Protein AF-X5WVK1-F1 (afdb_monomer)

Secondary structure (DSSP, 8-state):
-EEEEEEEEETTEEEEEEEEEEE-TTS-EEEEEEETTS-EEEEEE----

Structure (mmCIF, N/CA/C/O backbone):
data_AF-X5WVK1-F1
#
_entry.id   AF-X5WVK1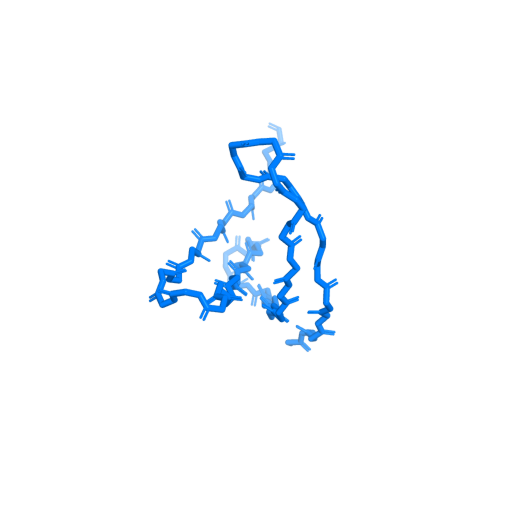-F1
#
loop_
_atom_site.group_PDB
_atom_site.id
_atom_site.type_symbol
_atom_site.label_atom_id
_atom_site.label_alt_id
_atom_site.label_comp_id
_atom_site.label_asym_id
_atom_site.label_entity_id
_atom_site.label_seq_id
_atom_site.pdbx_PDB_ins_code
_atom_site.Cartn_x
_atom_site.Cartn_y
_atom_site.Cartn_z
_atom_site.occupancy
_atom_site.B_iso_or_equiv
_atom_site.auth_seq_id
_atom_site.auth_comp_id
_atom_site.auth_asym_id
_atom_site.auth_atom_id
_atom_site.pdbx_PDB_model_num
ATOM 1 N N . MET A 1 1 ? -12.704 -2.677 -0.837 1.00 88.75 1 MET A N 1
ATOM 2 C CA . MET A 1 1 ? -11.421 -2.639 -1.563 1.00 88.75 1 MET A CA 1
ATOM 3 C C . MET A 1 1 ? -11.408 -1.399 -2.436 1.00 88.75 1 MET A C 1
ATOM 5 O O . MET A 1 1 ? -12.398 -1.167 -3.123 1.00 88.75 1 MET A O 1
ATOM 9 N N . VAL A 1 2 ? -10.331 -0.622 -2.404 1.00 93.50 2 VAL A N 1
ATOM 10 C CA . VAL A 1 2 ? -10.073 0.478 -3.345 1.00 93.50 2 VAL A CA 1
ATOM 11 C C . VAL A 1 2 ? -8.725 0.255 -4.026 1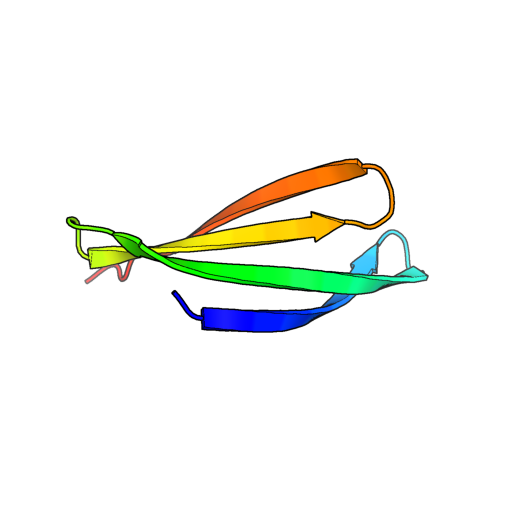.00 93.50 2 VAL A C 1
ATOM 13 O O . VAL A 1 2 ? -7.820 -0.294 -3.402 1.00 93.50 2 VAL A O 1
ATOM 16 N N . PHE A 1 3 ? -8.608 0.671 -5.287 1.00 93.38 3 PHE A N 1
ATOM 17 C CA . PHE A 1 3 ? -7.382 0.582 -6.085 1.00 93.38 3 PHE A CA 1
ATOM 18 C C . PHE A 1 3 ? -6.902 1.986 -6.437 1.00 93.38 3 PHE A C 1
ATOM 20 O O . PHE A 1 3 ? -7.723 2.852 -6.749 1.00 93.38 3 PHE A O 1
ATOM 27 N N . PHE A 1 4 ? -5.595 2.219 -6.370 1.00 92.19 4 PHE A N 1
ATOM 28 C CA . PHE A 1 4 ? -5.001 3.527 -6.632 1.00 92.19 4 PHE A CA 1
ATOM 29 C C . PHE A 1 4 ? -3.539 3.400 -7.068 1.00 92.19 4 PHE A C 1
ATOM 31 O O . PHE A 1 4 ? -2.881 2.404 -6.785 1.00 92.19 4 PHE A O 1
ATOM 38 N N . THR A 1 5 ? -3.026 4.434 -7.732 1.00 92.19 5 THR A N 1
ATOM 39 C CA . THR A 1 5 ? -1.598 4.579 -8.041 1.00 92.19 5 THR A CA 1
ATOM 40 C C . THR A 1 5 ? -0.916 5.433 -6.979 1.00 92.19 5 THR A C 1
ATOM 42 O O . THR A 1 5 ? -1.506 6.407 -6.502 1.00 92.19 5 THR A O 1
ATOM 45 N N . TRP A 1 6 ? 0.338 5.138 -6.660 1.00 89.38 6 TRP A N 1
ATOM 46 C CA . TRP A 1 6 ? 1.146 5.912 -5.720 1.00 89.38 6 TRP A CA 1
ATOM 47 C C . TRP A 1 6 ? 2.438 6.420 -6.371 1.00 89.38 6 TRP A C 1
ATOM 49 O O . TRP A 1 6 ? 2.898 5.903 -7.390 1.00 89.38 6 TRP A O 1
ATOM 59 N N . ALA A 1 7 ? 3.013 7.467 -5.782 1.00 89.75 7 ALA A N 1
ATOM 60 C CA . ALA A 1 7 ? 4.314 8.011 -6.150 1.00 89.75 7 ALA A CA 1
ATOM 61 C C . ALA A 1 7 ? 5.121 8.297 -4.878 1.00 89.75 7 ALA A C 1
ATOM 63 O O . ALA A 1 7 ? 4.572 8.820 -3.907 1.00 89.75 7 ALA A O 1
ATOM 64 N N . GLY A 1 8 ? 6.409 7.969 -4.894 1.00 87.81 8 GLY A N 1
ATOM 65 C CA . GLY A 1 8 ? 7.33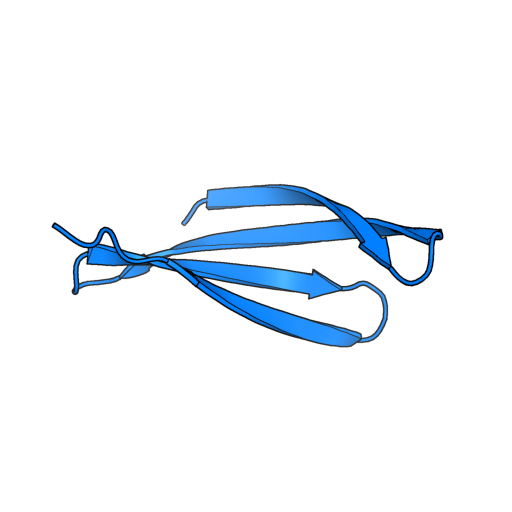5 8.142 -3.778 1.00 87.81 8 GLY A CA 1
ATOM 66 C C . GLY A 1 8 ? 8.777 8.318 -4.254 1.00 87.81 8 GLY A C 1
ATOM 67 O O . GLY A 1 8 ? 9.025 8.515 -5.445 1.00 87.81 8 GLY A O 1
ATOM 68 N N . PHE A 1 9 ? 9.717 8.254 -3.313 1.00 88.00 9 PHE A N 1
ATOM 69 C CA . PHE A 1 9 ? 11.152 8.310 -3.585 1.00 88.00 9 PHE A CA 1
ATOM 70 C C . PHE A 1 9 ? 11.862 7.162 -2.869 1.00 88.00 9 PHE A C 1
ATOM 72 O O . PHE A 1 9 ? 11.576 6.921 -1.696 1.00 88.00 9 PHE A O 1
ATOM 79 N N . ASP A 1 10 ? 12.778 6.501 -3.569 1.00 83.88 10 ASP A N 1
ATOM 80 C CA . ASP A 1 10 ? 13.691 5.483 -3.045 1.00 83.88 10 ASP A CA 1
ATOM 81 C C . ASP A 1 10 ? 15.114 5.857 -3.469 1.00 83.88 10 ASP A C 1
ATOM 83 O O . ASP A 1 10 ? 15.341 6.120 -4.644 1.00 83.88 10 ASP A O 1
ATOM 87 N N . ASP A 1 11 ? 16.036 6.011 -2.518 1.00 87.69 11 ASP A N 1
ATOM 88 C CA . ASP A 1 11 ? 17.412 6.481 -2.766 1.00 87.69 11 ASP A CA 1
ATOM 89 C C . ASP A 1 11 ? 17.532 7.694 -3.721 1.00 87.69 11 ASP A C 1
ATOM 91 O O . ASP A 1 11 ? 18.409 7.777 -4.576 1.00 87.69 11 ASP A O 1
ATOM 95 N N . MET A 1 12 ? 16.661 8.693 -3.524 1.00 90.19 12 MET A N 1
ATOM 96 C CA . MET A 1 12 ? 16.518 9.913 -4.347 1.00 90.19 12 MET A CA 1
ATOM 97 C C . MET A 1 12 ? 15.917 9.709 -5.746 1.00 90.19 12 MET A C 1
ATOM 99 O O . MET A 1 12 ? 15.615 10.701 -6.415 1.00 90.19 12 MET A O 1
ATOM 103 N N . ASP A 1 13 ? 15.652 8.473 -6.158 1.00 86.81 13 ASP A N 1
ATOM 104 C CA . ASP A 1 13 ? 14.969 8.166 -7.406 1.00 86.81 13 ASP A CA 1
ATOM 105 C C . ASP A 1 13 ? 13.454 8.148 -7.219 1.00 86.81 13 ASP A C 1
ATOM 107 O O . ASP A 1 13 ? 12.906 7.645 -6.235 1.00 86.81 13 ASP A O 1
ATOM 111 N N . LYS A 1 14 ? 12.741 8.723 -8.191 1.00 88.50 14 LYS A N 1
ATOM 112 C CA . LYS A 1 14 ? 11.280 8.709 -8.185 1.00 88.50 14 LYS A CA 1
ATOM 113 C C . LYS A 1 14 ? 10.790 7.305 -8.515 1.00 88.50 14 LYS A C 1
ATOM 115 O O . LYS A 1 14 ? 11.047 6.795 -9.604 1.00 88.50 14 LYS A O 1
ATOM 120 N N . VAL A 1 15 ? 9.974 6.759 -7.628 1.00 86.00 15 VAL A N 1
ATOM 121 C CA . VAL A 1 15 ? 9.289 5.484 -7.824 1.00 86.00 15 VAL A CA 1
ATOM 122 C C . VAL A 1 15 ? 7.781 5.697 -7.874 1.00 86.00 15 VAL A C 1
ATOM 124 O O . VAL A 1 15 ? 7.230 6.614 -7.260 1.00 86.00 15 VAL A O 1
ATOM 127 N N . THR A 1 16 ? 7.104 4.864 -8.650 1.00 88.19 16 THR A N 1
ATOM 128 C CA . THR A 1 16 ? 5.643 4.825 -8.744 1.00 88.19 16 THR A CA 1
ATOM 129 C C . THR A 1 16 ? 5.189 3.377 -8.715 1.00 88.19 16 THR A C 1
ATOM 131 O O . THR A 1 16 ? 5.986 2.485 -8.999 1.00 88.19 16 THR A O 1
ATOM 134 N N . GLY A 1 17 ? 3.917 3.139 -8.425 1.00 87.06 17 GLY A N 1
ATOM 135 C CA . GLY A 1 17 ? 3.352 1.801 -8.521 1.00 87.06 17 GLY A CA 1
ATOM 136 C C . GLY A 1 17 ? 1.849 1.776 -8.318 1.00 87.06 17 GLY A C 1
ATOM 137 O O . GLY A 1 17 ? 1.212 2.807 -8.078 1.00 87.06 17 GLY A O 1
ATOM 138 N N . ASP A 1 18 ? 1.307 0.570 -8.388 1.00 91.56 18 ASP A N 1
ATOM 139 C CA . ASP A 1 18 ? -0.085 0.282 -8.078 1.00 91.56 18 ASP A CA 1
ATOM 140 C C . ASP A 1 18 ? -0.223 -0.140 -6.613 1.00 91.56 18 ASP A C 1
ATOM 142 O O . ASP A 1 18 ? 0.700 -0.682 -5.994 1.00 91.56 18 ASP A O 1
ATOM 146 N N . ALA A 1 19 ? -1.392 0.122 -6.042 1.00 91.56 19 ALA A N 1
ATOM 147 C CA . ALA A 1 19 ? -1.720 -0.277 -4.689 1.00 91.56 19 ALA A CA 1
ATOM 148 C C . ALA A 1 19 ? -3.207 -0.598 -4.535 1.00 91.56 19 ALA A C 1
ATOM 150 O O . ALA A 1 19 ? -4.072 -0.156 -5.302 1.00 91.56 19 ALA A O 1
ATOM 151 N N . SER A 1 20 ? -3.501 -1.364 -3.489 1.00 93.19 20 SER A N 1
ATOM 152 C CA . SER A 1 20 ? -4.867 -1.639 -3.056 1.00 93.19 20 SER A CA 1
ATOM 153 C C . SER A 1 20 ? -5.007 -1.442 -1.554 1.00 93.19 20 SER A C 1
ATOM 155 O O . SER A 1 20 ? -4.044 -1.624 -0.811 1.00 93.19 20 SER A O 1
ATOM 157 N N . ALA A 1 21 ? -6.200 -1.046 -1.111 1.00 94.62 21 ALA A N 1
ATOM 158 C CA . ALA A 1 21 ? -6.513 -0.918 0.306 1.00 94.62 21 ALA A CA 1
ATOM 159 C C . ALA A 1 21 ? -7.862 -1.551 0.672 1.00 94.62 21 ALA A C 1
ATOM 161 O O . ALA A 1 21 ? -8.851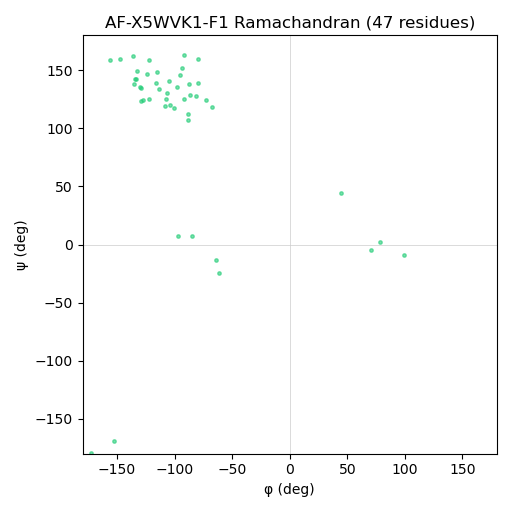 -1.455 -0.072 1.00 94.62 21 ALA A O 1
ATOM 162 N N . GLY A 1 22 ? -7.906 -2.168 1.851 1.00 95.06 22 GLY A N 1
ATOM 163 C CA . GLY A 1 22 ? -9.078 -2.830 2.418 1.00 95.06 22 GLY A CA 1
ATOM 164 C C . GLY A 1 22 ? -9.284 -2.477 3.891 1.00 95.06 22 GLY A C 1
ATOM 165 O O . GLY A 1 22 ? -8.321 -2.340 4.640 1.00 95.06 22 GLY A O 1
ATOM 166 N N . LEU A 1 23 ? -10.549 -2.331 4.295 1.00 94.62 23 LEU A N 1
ATOM 167 C C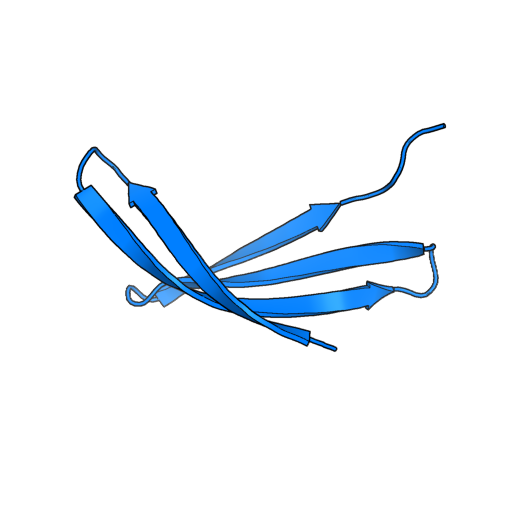A . LEU A 1 2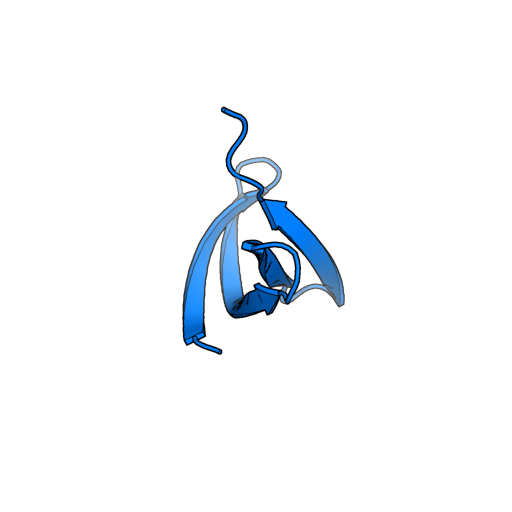3 ? -10.935 -2.250 5.704 1.00 94.62 23 LEU A CA 1
ATOM 168 C C . LEU A 1 23 ? -11.005 -3.674 6.266 1.00 94.62 23 LEU A C 1
ATOM 170 O O . LEU A 1 23 ? -11.666 -4.524 5.667 1.00 94.62 23 LEU A O 1
ATOM 174 N N . LEU A 1 24 ? -10.328 -3.915 7.384 1.00 93.31 24 LEU A N 1
ATOM 175 C CA . LEU A 1 24 ? -10.357 -5.182 8.109 1.00 93.31 24 LEU A CA 1
ATOM 176 C C . LEU A 1 24 ? -11.449 -5.170 9.188 1.00 93.31 24 LEU A C 1
ATOM 178 O O . LEU A 1 24 ? -11.913 -4.112 9.620 1.00 93.31 24 LEU A O 1
ATOM 182 N N . ASP A 1 25 ? -11.811 -6.356 9.674 1.00 94.38 25 ASP A N 1
ATOM 183 C CA . ASP A 1 25 ? -12.864 -6.536 10.685 1.00 94.38 25 ASP A CA 1
ATOM 184 C C . ASP A 1 25 ? -12.556 -5.842 12.023 1.00 94.38 25 ASP A C 1
ATOM 186 O O . ASP A 1 25 ? -13.465 -5.489 12.772 1.00 94.38 25 ASP A O 1
ATOM 190 N N . ASP A 1 26 ? -11.276 -5.612 12.329 1.00 92.25 26 ASP A N 1
ATOM 191 C CA . ASP A 1 26 ? -10.832 -4.920 13.545 1.00 92.25 26 ASP A CA 1
ATOM 192 C C . ASP A 1 26 ? -10.818 -3.383 13.411 1.00 92.25 26 ASP A C 1
ATOM 194 O O . ASP A 1 26 ? -10.311 -2.683 14.297 1.00 92.25 26 ASP A O 1
ATOM 198 N N . GLY A 1 27 ? -11.343 -2.869 12.293 1.00 91.00 27 GLY A N 1
ATOM 199 C CA . GLY A 1 27 ? -11.401 -1.451 11.953 1.00 91.00 27 GLY A CA 1
ATOM 200 C C . GLY A 1 27 ? -10.086 -0.866 11.433 1.00 91.00 27 GLY A C 1
ATOM 201 O O . GLY A 1 27 ? -10.030 0.336 11.174 1.00 91.00 27 GLY A O 1
ATOM 202 N N . SER A 1 28 ? -9.025 -1.667 11.286 1.00 94.12 28 SER A N 1
ATOM 203 C CA . SER A 1 28 ? -7.782 -1.212 10.658 1.00 94.12 28 SER A CA 1
ATOM 204 C C . SER A 1 28 ? -7.881 -1.207 9.131 1.00 94.12 28 SER A C 1
ATOM 206 O O . SER A 1 28 ? -8.728 -1.872 8.535 1.00 94.12 28 SER A O 1
ATOM 208 N N . ILE A 1 29 ? -7.008 -0.432 8.491 1.00 94.44 29 ILE A N 1
ATOM 209 C CA . ILE A 1 29 ? -6.856 -0.409 7.037 1.00 94.44 29 ILE A CA 1
ATOM 210 C C . ILE A 1 29 ? -5.546 -1.111 6.691 1.00 94.44 29 ILE A C 1
ATOM 212 O O . ILE A 1 29 ? -4.484 -0.727 7.186 1.00 94.44 29 ILE A O 1
ATOM 216 N N . GLU A 1 30 ? -5.621 -2.114 5.823 1.00 95.38 30 GLU A N 1
ATOM 217 C CA . GLU A 1 30 ? -4.459 -2.737 5.194 1.00 95.38 30 GLU A CA 1
ATOM 218 C C . GLU A 1 30 ? -4.257 -2.152 3.799 1.00 95.38 30 GLU A C 1
ATOM 220 O O . GLU A 1 30 ? -5.220 -1.977 3.049 1.00 95.38 30 GLU A O 1
ATOM 225 N N . VAL A 1 31 ? -3.006 -1.840 3.468 1.00 91.94 31 VAL A N 1
ATOM 226 C CA . VAL A 1 31 ? -2.592 -1.313 2.171 1.00 91.94 31 VAL A CA 1
ATOM 227 C C . VAL A 1 31 ? -1.460 -2.174 1.625 1.00 91.94 31 VAL A C 1
ATOM 229 O O . VAL A 1 31 ? -0.423 -2.315 2.274 1.00 91.94 31 VAL A O 1
ATOM 232 N N . THR A 1 32 ? -1.638 -2.708 0.422 1.00 91.06 32 THR A N 1
ATOM 233 C CA . THR A 1 32 ? -0.608 -3.462 -0.302 1.00 91.06 32 THR A CA 1
ATOM 234 C C . THR A 1 32 ? -0.030 -2.583 -1.401 1.00 91.06 32 THR A C 1
ATOM 236 O O . THR A 1 32 ? -0.770 -2.145 -2.285 1.00 91.06 32 THR A O 1
ATOM 239 N N . PHE A 1 33 ? 1.279 -2.338 -1.347 1.00 85.81 33 PHE A N 1
ATOM 240 C CA . PHE A 1 33 ? 2.042 -1.624 -2.368 1.00 85.81 33 PHE A CA 1
ATOM 241 C C . PHE A 1 33 ? 2.776 -2.636 -3.246 1.00 85.81 33 PHE A C 1
ATOM 243 O O . PHE A 1 33 ? 3.648 -3.360 -2.763 1.00 85.81 33 PHE A O 1
ATOM 250 N N . ALA A 1 34 ? 2.447 -2.662 -4.537 1.00 76.94 34 ALA A N 1
ATOM 251 C CA . ALA A 1 34 ? 3.204 -3.423 -5.519 1.00 76.94 34 ALA A CA 1
ATOM 252 C C . ALA A 1 34 ? 4.338 -2.537 -6.051 1.00 76.94 34 ALA A C 1
ATOM 254 O O . ALA A 1 34 ? 4.091 -1.587 -6.801 1.00 76.94 34 ALA A O 1
ATOM 255 N N . TYR A 1 35 ? 5.581 -2.812 -5.652 1.00 67.88 35 TYR A N 1
ATOM 256 C CA . TYR A 1 35 ? 6.738 -2.184 -6.286 1.00 67.88 35 TYR A CA 1
ATOM 257 C C . TYR A 1 35 ? 7.053 -2.905 -7.596 1.00 67.88 35 TYR A C 1
ATOM 259 O 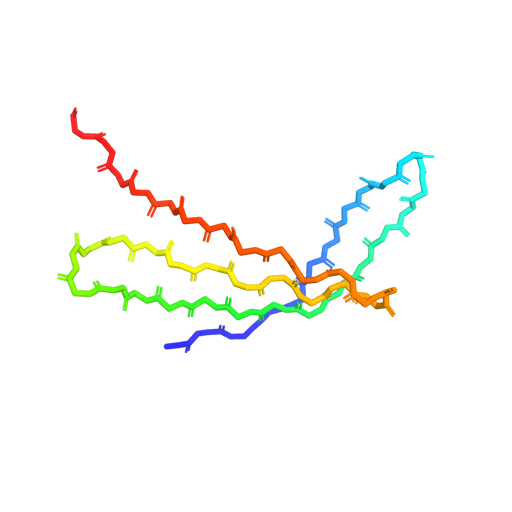O . TYR A 1 35 ? 7.069 -4.134 -7.662 1.00 67.88 35 TYR A O 1
ATOM 267 N N . HIS A 1 36 ? 7.384 -2.145 -8.640 1.00 59.88 36 HIS A N 1
ATOM 268 C CA . HIS A 1 36 ? 7.721 -2.714 -9.948 1.00 59.88 36 HIS A CA 1
ATOM 269 C C . HIS A 1 36 ? 8.995 -3.591 -9.951 1.00 59.88 36 HIS A C 1
ATOM 271 O O . HIS A 1 36 ? 9.184 -4.348 -10.899 1.00 59.88 36 HIS A O 1
ATOM 277 N N . ASN A 1 37 ? 9.825 -3.547 -8.896 1.00 61.97 37 ASN A N 1
ATOM 278 C CA . ASN A 1 37 ? 11.050 -4.353 -8.758 1.00 61.97 37 ASN A CA 1
ATOM 279 C C . ASN A 1 37 ? 10.895 -5.642 -7.920 1.00 61.97 37 ASN A C 1
ATOM 281 O O . ASN A 1 37 ? 11.889 -6.322 -7.684 1.00 61.97 37 ASN A O 1
ATOM 285 N N . GLY A 1 38 ? 9.674 -6.020 -7.522 1.00 59.00 38 GLY A N 1
ATOM 286 C CA . GLY A 1 38 ? 9.383 -7.351 -6.963 1.00 59.00 38 GLY A CA 1
ATOM 287 C C . GLY A 1 38 ? 9.288 -7.453 -5.437 1.00 59.00 38 GLY A C 1
ATOM 288 O O . GLY A 1 38 ? 8.818 -8.480 -4.953 1.00 59.00 38 GLY A O 1
ATOM 289 N N . ASP A 1 39 ? 9.648 -6.409 -4.689 1.00 66.06 39 ASP A N 1
ATOM 290 C CA . ASP A 1 39 ? 9.406 -6.357 -3.243 1.00 66.06 39 ASP A CA 1
ATOM 291 C C . ASP A 1 39 ? 8.017 -5.767 -2.959 1.00 66.06 39 ASP A C 1
ATOM 293 O O . ASP A 1 39 ? 7.745 -4.594 -3.207 1.00 66.06 39 ASP A O 1
ATOM 297 N N . GLU A 1 40 ? 7.100 -6.581 -2.445 1.00 70.62 40 GLU A N 1
ATOM 298 C CA . GLU A 1 40 ? 5.784 -6.111 -2.009 1.00 70.62 40 GLU A CA 1
ATOM 299 C C . GLU A 1 40 ? 5.858 -5.617 -0.560 1.00 70.62 40 GLU A C 1
ATOM 301 O O . GLU A 1 40 ? 6.313 -6.335 0.334 1.00 70.62 40 GLU A O 1
ATOM 306 N N . ALA A 1 41 ? 5.377 -4.398 -0.304 1.00 79.19 41 ALA A N 1
ATOM 307 C CA . ALA A 1 41 ? 5.260 -3.867 1.051 1.00 79.19 41 ALA A CA 1
ATOM 308 C C . ALA A 1 41 ? 3.793 -3.850 1.489 1.00 79.19 41 ALA A C 1
ATOM 310 O O . ALA A 1 41 ? 2.924 -3.325 0.789 1.00 79.19 41 ALA A O 1
ATOM 311 N N . ILE A 1 42 ? 3.520 -4.386 2.680 1.00 80.69 42 ILE A N 1
ATOM 312 C CA . ILE A 1 42 ? 2.197 -4.329 3.308 1.00 80.69 42 ILE A CA 1
ATOM 313 C C . ILE A 1 42 ? 2.263 -3.355 4.481 1.00 80.69 42 ILE A C 1
ATOM 315 O O . ILE A 1 42 ? 3.007 -3.569 5.439 1.00 80.69 42 ILE A O 1
ATOM 319 N N . LEU A 1 43 ? 1.465 -2.290 4.419 1.00 84.31 43 LEU A N 1
ATOM 320 C CA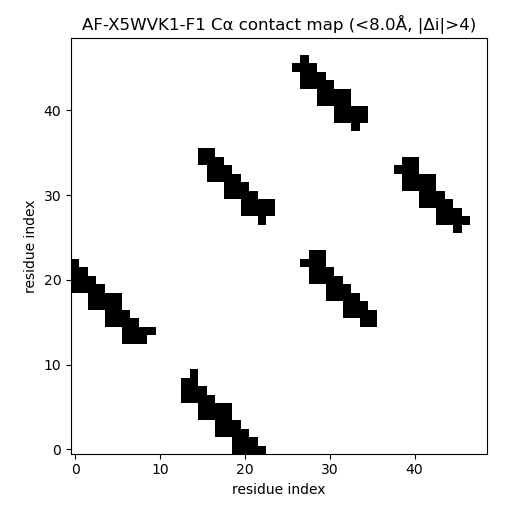 . LEU A 1 43 ? 1.283 -1.342 5.515 1.00 84.31 43 LEU A CA 1
ATOM 321 C C . LEU A 1 43 ? -0.068 -1.579 6.188 1.00 84.31 43 LEU A C 1
ATOM 323 O O . LEU A 1 43 ? -1.080 -1.802 5.527 1.00 84.31 43 LEU A O 1
ATOM 327 N N . ARG A 1 44 ? -0.097 -1.479 7.518 1.00 87.19 44 ARG A N 1
ATOM 328 C CA . ARG A 1 44 ? -1.333 -1.507 8.308 1.00 87.19 44 ARG A CA 1
ATOM 329 C C . ARG A 1 44 ? -1.439 -0.240 9.136 1.00 87.19 44 ARG A C 1
ATOM 331 O O . ARG A 1 44 ? -0.534 0.079 9.903 1.00 87.19 44 ARG A O 1
ATOM 338 N N . ALA A 1 45 ? -2.554 0.463 8.990 1.00 87.50 45 ALA A N 1
ATOM 339 C CA . ALA A 1 45 ? -2.866 1.658 9.756 1.00 87.50 45 ALA A CA 1
ATOM 340 C C . ALA A 1 45 ? -4.061 1.390 10.673 1.00 87.50 45 ALA A C 1
ATOM 342 O O . ALA A 1 45 ? -5.084 0.857 10.243 1.00 87.50 45 ALA A O 1
ATOM 343 N N . LYS A 1 46 ? -3.946 1.793 11.939 1.00 86.94 46 LYS A N 1
ATOM 344 C CA . LYS A 1 46 ? -5.037 1.743 12.913 1.00 86.94 46 LYS A CA 1
ATOM 345 C C . LYS A 1 46 ? -5.169 3.099 13.583 1.00 86.94 46 LYS A C 1
ATOM 347 O O . LYS A 1 46 ? -4.168 3.695 13.975 1.00 86.94 46 LYS A O 1
ATOM 352 N N . GLN A 1 47 ? -6.400 3.581 13.709 1.00 84.75 47 GLN A N 1
ATOM 353 C CA . GLN A 1 47 ? -6.664 4.769 14.505 1.00 84.75 47 GLN A CA 1
ATOM 354 C C . GLN A 1 47 ? -6.401 4.434 15.977 1.00 84.75 47 GLN A C 1
ATOM 356 O O . GLN A 1 47 ? -7.046 3.547 16.536 1.00 84.75 47 GLN A O 1
ATOM 361 N N . MET A 1 48 ? -5.443 5.126 16.588 1.00 79.12 48 MET A N 1
ATOM 362 C CA . MET A 1 48 ? -5.227 5.077 18.032 1.00 79.12 48 MET A CA 1
ATOM 363 C C . MET A 1 48 ? -6.039 6.211 18.664 1.00 79.12 48 MET A C 1
ATOM 365 O O . MET A 1 48 ? -5.935 7.355 18.215 1.00 79.12 48 MET A O 1
ATOM 369 N N . GLY A 1 49 ? -6.900 5.861 19.622 1.00 74.12 49 GLY A N 1
ATOM 370 C CA . GLY A 1 49 ? -7.685 6.810 20.419 1.00 74.12 49 GLY A CA 1
ATOM 371 C C . GLY A 1 49 ? -6.910 7.383 21.594 1.00 74.12 49 GLY A C 1
ATOM 372 O O . GLY A 1 49 ? -5.873 6.787 21.963 1.00 74.12 49 GLY A O 1
#

Sequence (49 aa):
MVFFTWAGFDDMDKVTGDASAGLLDDGSIEVTFAYHNGDEAILRAKQMG

Solvent-accessible surface area (backbone atoms only — not comparable to full-atom values): 3057 Å² total; per-residue (Å²): 118,51,76,50,76,51,75,54,71,55,99,88,41,82,42,61,36,50,34,40,37,36,79,44,97,88,71,29,37,42,34,44,39,46,41,88,87,73,63,70,47,77,49,77,49,67,89,79,130

Radius o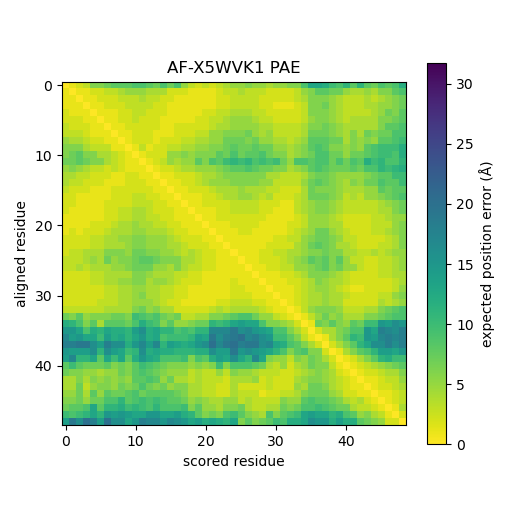f gyration: 12.38 Å; Cα contacts (8 Å, |Δi|>4): 88; chains: 1; bounding box: 30×17×30 Å

Nearest PDB structures (foldseek):
  6in9-assembly2_B  TM=6.431E-01  e=2.557E+00  Pseudomonas aeruginosa PAO1
  9gco-assembly1_C  TM=7.098E-01  e=5.899E+00  Xenorhabdus bovienii SS-2004
  6jau-assembly1_A  TM=6.452E-01  e=4.376E+00  Pseudomonas aeruginosa PAO1
  6in9-assembly1_A  TM=5.885E-01  e=3.247E+00  Pseudomonas aeruginosa PAO1
  6in8-assembly1_A  TM=6.018E-01  e=8.439E+00  Pseudomonas aeruginosa PAO1

pLDDT: mean 85.79, std 9.46, range [59.0, 95.38]

Foldseek 3Di:
DDKDKDWDDDPNDIFIFIKDWDQDPVRKIWMWTDGPVGDIDIDIDDDDD

Mean predicted aligned error: 5.12 Å